Protein AF-A0A1Q7ISJ6-F1 (afdb_monomer_lite)

Secondary structure (DSSP, 8-state):
-HHHHHHHHHHHHHHHHHHTT--HHHHHHHHHHHHHHHTTS-GGGSSS-SSHHHHHHHHHHHHHHHHS---HHHHHHHHHHHHHHHHH-

pLDDT: mean 96.66, std 4.46, range [64.0, 98.81]

Structure (mmCIF, N/CA/C/O backbone):
data_AF-A0A1Q7ISJ6-F1
#
_entry.id   AF-A0A1Q7ISJ6-F1
#
loop_
_atom_site.group_PDB
_atom_site.id
_atom_site.type_symbol
_atom_site.label_atom_id
_atom_site.label_alt_id
_atom_site.label_comp_id
_atom_site.label_asym_id
_atom_site.label_entity_id
_atom_site.label_seq_id
_atom_site.pdbx_PDB_ins_code
_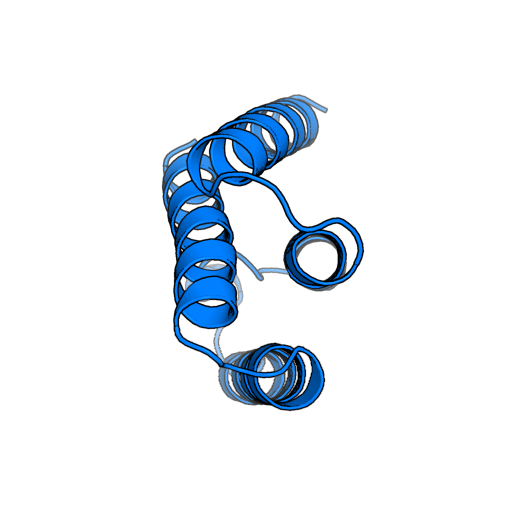atom_site.Cartn_x
_atom_site.Cartn_y
_atom_site.Cartn_z
_atom_site.occupancy
_atom_site.B_iso_or_equiv
_atom_site.auth_seq_id
_atom_site.auth_comp_id
_atom_site.auth_asym_id
_atom_site.auth_atom_id
_atom_site.pdbx_PDB_model_num
ATOM 1 N N . MET A 1 1 ? 10.360 7.869 -8.115 1.00 83.69 1 MET A N 1
ATOM 2 C CA . MET A 1 1 ? 9.629 8.964 -7.424 1.00 83.69 1 MET A CA 1
ATOM 3 C C . MET A 1 1 ? 8.118 8.846 -7.589 1.00 83.69 1 MET A C 1
ATOM 5 O O . MET A 1 1 ? 7.461 8.782 -6.564 1.00 83.69 1 MET A O 1
ATOM 9 N N . ALA A 1 2 ? 7.566 8.752 -8.809 1.00 93.62 2 ALA A N 1
ATOM 10 C CA . ALA A 1 2 ? 6.125 8.510 -9.011 1.00 93.62 2 ALA A CA 1
ATOM 11 C C . ALA A 1 2 ? 5.619 7.240 -8.291 1.00 93.62 2 ALA A C 1
ATOM 13 O O . ALA A 1 2 ? 4.679 7.329 -7.513 1.00 93.62 2 ALA A O 1
ATOM 14 N N . GLU A 1 3 ? 6.329 6.112 -8.425 1.00 94.44 3 GLU A N 1
ATOM 15 C CA . GLU A 1 3 ? 5.985 4.857 -7.729 1.00 94.44 3 GLU A CA 1
ATOM 16 C C . GLU A 1 3 ? 5.945 4.992 -6.197 1.00 94.44 3 GLU A C 1
ATOM 18 O O . GLU A 1 3 ? 5.125 4.346 -5.560 1.00 94.44 3 GLU A O 1
ATOM 23 N N . CYS A 1 4 ? 6.753 5.866 -5.580 1.00 97.62 4 CYS A N 1
ATOM 24 C CA . CYS A 1 4 ? 6.660 6.091 -4.132 1.00 97.62 4 CYS A CA 1
ATOM 25 C C . CYS A 1 4 ? 5.395 6.856 -3.735 1.00 97.62 4 CYS A C 1
ATOM 27 O O . CYS A 1 4 ? 4.829 6.583 -2.679 1.00 97.62 4 CYS A O 1
ATOM 29 N N . PHE A 1 5 ? 4.930 7.793 -4.568 1.00 98.00 5 PHE A N 1
ATOM 30 C CA . PHE A 1 5 ? 3.651 8.461 -4.334 1.00 98.00 5 PHE A CA 1
ATOM 31 C C . PHE A 1 5 ? 2.491 7.479 -4.492 1.00 98.00 5 PHE A C 1
ATOM 33 O O . PHE A 1 5 ? 1.661 7.381 -3.591 1.00 98.00 5 PHE A O 1
ATOM 40 N N . GLU A 1 6 ? 2.486 6.698 -5.569 1.00 98.12 6 GLU A N 1
ATOM 41 C CA . GLU A 1 6 ? 1.462 5.679 -5.819 1.00 98.12 6 GLU A CA 1
ATOM 42 C C . GLU A 1 6 ? 1.462 4.586 -4.739 1.00 98.12 6 GLU A C 1
ATOM 44 O O . GLU A 1 6 ? 0.407 4.205 -4.237 1.00 98.12 6 GLU A O 1
ATOM 49 N N . GLY A 1 7 ? 2.636 4.120 -4.309 1.00 98.19 7 GLY A N 1
ATOM 50 C CA . GLY A 1 7 ? 2.762 3.181 -3.195 1.00 98.19 7 GLY A CA 1
ATOM 51 C C . GLY A 1 7 ? 2.253 3.781 -1.879 1.00 98.19 7 GLY A C 1
ATOM 52 O O . GLY A 1 7 ? 1.548 3.114 -1.125 1.00 98.19 7 GLY A O 1
ATOM 53 N N . SER A 1 8 ? 2.511 5.071 -1.626 1.00 98.69 8 SER A N 1
ATOM 54 C CA . SER A 1 8 ? 1.963 5.759 -0.448 1.00 98.69 8 SER A CA 1
ATOM 55 C C . SER A 1 8 ? 0.435 5.871 -0.491 1.00 98.69 8 SER A C 1
ATOM 57 O O . SER A 1 8 ? -0.215 5.715 0.544 1.00 98.69 8 SER A O 1
ATOM 59 N N . ASP A 1 9 ? -0.145 6.074 -1.681 1.00 98.75 9 ASP A N 1
ATOM 60 C CA . ASP A 1 9 ? -1.596 6.063 -1.897 1.00 98.75 9 ASP A CA 1
ATOM 61 C C . ASP A 1 9 ? -2.175 4.674 -1.620 1.00 98.75 9 ASP A C 1
ATOM 63 O O . ASP A 1 9 ? -3.199 4.545 -0.948 1.00 98.75 9 ASP A O 1
ATOM 67 N N . PHE A 1 10 ? -1.502 3.625 -2.096 1.00 98.62 10 PHE A N 1
ATOM 68 C CA . PHE A 1 10 ? -1.889 2.242 -1.835 1.00 98.62 10 PHE A CA 1
ATOM 69 C C . PHE A 1 10 ? -1.912 1.930 -0.334 1.00 98.62 10 PHE A C 1
ATOM 71 O O . PHE A 1 10 ? -2.902 1.396 0.168 1.00 98.62 10 PHE A O 1
ATOM 78 N N . ILE A 1 11 ? -0.882 2.336 0.410 1.00 98.81 11 ILE A N 1
ATOM 79 C CA . ILE A 1 11 ? -0.822 2.153 1.867 1.00 98.81 11 ILE A CA 1
ATOM 80 C C . ILE A 1 11 ? -1.899 2.971 2.595 1.00 98.81 11 ILE A C 1
ATOM 82 O O . ILE A 1 11 ? -2.528 2.472 3.532 1.00 98.81 11 ILE A O 1
ATOM 86 N N . ALA A 1 12 ? -2.192 4.192 2.143 1.00 98.81 12 ALA A N 1
ATOM 87 C CA . ALA A 1 12 ? -3.319 4.966 2.665 1.00 98.81 12 ALA A CA 1
ATOM 88 C C . ALA A 1 12 ? -4.654 4.225 2.453 1.00 98.81 12 ALA A C 1
ATOM 90 O O . ALA A 1 12 ? -5.476 4.134 3.367 1.00 98.81 12 ALA A O 1
ATOM 91 N N . ASN A 1 13 ? -4.848 3.640 1.268 1.00 98.75 13 ASN A N 1
ATOM 92 C CA . ASN A 1 13 ? -6.038 2.861 0.926 1.00 98.75 13 ASN A CA 1
ATOM 93 C C . ASN A 1 13 ? -6.143 1.550 1.716 1.00 98.75 13 ASN A C 1
ATOM 95 O O . ASN A 1 13 ? -7.259 1.122 2.021 1.00 98.75 13 ASN A O 1
ATOM 99 N N . ALA A 1 14 ? -5.022 0.936 2.105 1.00 98.75 14 ALA A N 1
ATOM 100 C CA . ALA A 1 14 ? -5.025 -0.188 3.040 1.00 98.75 14 ALA A CA 1
ATOM 101 C C . ALA A 1 14 ? -5.635 0.226 4.391 1.00 98.75 14 ALA A C 1
ATOM 103 O O . ALA A 1 14 ? -6.498 -0.473 4.925 1.00 98.75 14 ALA A O 1
ATOM 104 N N . ALA A 1 15 ? -5.274 1.412 4.898 1.00 98.81 15 ALA A N 1
ATOM 105 C CA . ALA A 1 15 ? -5.839 1.958 6.133 1.00 98.81 15 ALA A CA 1
ATOM 106 C C . ALA A 1 15 ? -7.339 2.259 5.989 1.00 98.81 15 ALA A C 1
ATOM 108 O O . ALA A 1 15 ? -8.125 1.904 6.863 1.00 98.81 15 ALA A O 1
ATOM 109 N N . LEU A 1 16 ? -7.755 2.838 4.859 1.00 98.81 16 LEU A N 1
ATOM 110 C CA . LEU A 1 16 ? -9.176 3.075 4.576 1.00 98.81 16 LEU A CA 1
ATOM 111 C C . LEU A 1 16 ? -9.972 1.765 4.469 1.00 98.81 16 LEU A C 1
ATOM 113 O O . LEU A 1 16 ? -11.102 1.689 4.947 1.00 98.81 16 LEU A O 1
ATOM 117 N N . SER A 1 17 ? -9.385 0.721 3.882 1.00 98.69 17 SER A N 1
ATOM 118 C CA . SER A 1 17 ? -10.016 -0.600 3.760 1.00 98.69 17 SER A CA 1
ATOM 119 C C . SER A 1 17 ? -10.184 -1.270 5.124 1.00 98.69 17 SER A C 1
ATOM 121 O O . SER A 1 17 ? -11.251 -1.812 5.420 1.00 98.69 17 SER A O 1
ATOM 123 N N . ARG A 1 18 ? -9.158 -1.184 5.980 1.00 98.62 18 ARG A N 1
ATOM 124 C CA . ARG A 1 18 ? -9.220 -1.602 7.388 1.00 98.62 18 ARG A CA 1
ATOM 125 C C . ARG A 1 18 ? -10.351 -0.885 8.123 1.00 98.62 18 ARG A C 1
ATOM 127 O O . ARG A 1 18 ? -11.170 -1.539 8.763 1.00 98.62 18 ARG A O 1
ATOM 134 N N . ASP A 1 19 ? -10.425 0.440 8.005 1.00 98.62 19 ASP A N 1
ATOM 135 C CA . ASP A 1 19 ? -11.441 1.257 8.685 1.00 98.62 19 ASP A CA 1
ATOM 136 C C . ASP A 1 19 ? -12.863 0.967 8.164 1.00 98.62 19 ASP A C 1
ATOM 138 O O . ASP A 1 19 ? -13.839 1.097 8.903 1.00 98.62 19 ASP A O 1
ATOM 142 N N . ALA A 1 20 ? -12.981 0.497 6.918 1.00 98.44 20 ALA A N 1
ATOM 143 C CA . ALA A 1 20 ? -14.220 -0.010 6.328 1.00 98.44 20 ALA A CA 1
ATOM 144 C C . ALA A 1 20 ? -14.572 -1.458 6.744 1.00 98.44 20 ALA A C 1
ATOM 146 O O . ALA A 1 20 ? -15.592 -1.990 6.302 1.00 98.44 20 ALA A O 1
ATOM 147 N N . GLY A 1 21 ? -13.766 -2.097 7.598 1.00 98.38 21 GLY A N 1
ATOM 148 C CA . GLY A 1 21 ? -14.032 -3.420 8.168 1.00 98.38 21 GLY A CA 1
ATOM 149 C C . GLY A 1 21 ? -13.341 -4.591 7.467 1.00 98.38 21 GLY A C 1
ATOM 150 O O . GLY A 1 21 ? -13.647 -5.742 7.783 1.00 98.38 21 GLY A O 1
ATOM 151 N N . MET A 1 22 ? -12.417 -4.344 6.533 1.00 98.50 22 MET A N 1
ATOM 152 C CA . MET A 1 22 ? -11.600 -5.413 5.953 1.00 98.50 22 MET A CA 1
ATOM 153 C C . MET A 1 22 ? -10.627 -5.968 7.003 1.00 98.50 22 MET A C 1
ATOM 155 O O . MET A 1 22 ? -9.967 -5.207 7.711 1.00 98.50 22 MET A O 1
ATOM 159 N N . SER A 1 23 ? -10.521 -7.295 7.111 1.00 98.50 23 SER A N 1
ATOM 160 C CA . SER A 1 23 ? -9.547 -7.923 8.008 1.00 98.50 23 SER A CA 1
ATOM 161 C C . SER A 1 23 ? -8.137 -7.883 7.416 1.00 98.50 23 SER A C 1
ATOM 163 O O . SER A 1 23 ? -7.961 -7.879 6.197 1.00 98.50 23 SER A O 1
ATOM 165 N N . SER A 1 24 ? -7.131 -7.920 8.296 1.00 98.25 24 SER A N 1
ATOM 166 C CA . SER A 1 24 ? -5.724 -8.037 7.890 1.00 98.25 24 SER A CA 1
ATOM 167 C C . SER A 1 24 ? -5.497 -9.272 7.017 1.00 98.25 24 SER A C 1
ATOM 169 O O . SER A 1 24 ? -4.945 -9.161 5.932 1.00 98.25 24 SER A O 1
ATOM 171 N N . GLU A 1 25 ? -6.013 -10.434 7.431 1.00 98.56 25 GLU A N 1
ATOM 172 C CA . GLU A 1 25 ? -5.895 -11.687 6.673 1.00 98.56 25 GLU A CA 1
ATOM 173 C C . GLU A 1 25 ? -6.464 -11.566 5.252 1.00 98.56 25 GLU A C 1
ATOM 175 O O . GLU A 1 25 ? -5.825 -12.000 4.299 1.00 98.56 25 GLU A O 1
ATOM 180 N N . ALA A 1 26 ? -7.626 -10.923 5.091 1.00 98.62 26 ALA A N 1
ATOM 181 C CA . ALA A 1 26 ? -8.243 -10.752 3.780 1.00 98.62 26 ALA A CA 1
ATOM 182 C C . ALA A 1 26 ? -7.452 -9.789 2.881 1.00 98.62 26 ALA A C 1
ATOM 184 O O . ALA A 1 26 ? -7.268 -10.076 1.698 1.00 98.62 26 ALA A O 1
ATOM 185 N N . PHE A 1 27 ? -6.987 -8.658 3.423 1.00 98.62 27 PHE A N 1
ATOM 186 C CA . PHE A 1 27 ? -6.215 -7.680 2.652 1.00 98.62 27 PHE A CA 1
ATOM 187 C C . PHE A 1 27 ? -4.841 -8.238 2.265 1.00 98.62 27 PHE A C 1
ATOM 189 O O . PHE A 1 27 ? -4.467 -8.215 1.094 1.00 98.62 27 PHE A O 1
ATOM 196 N N . ILE A 1 28 ? -4.105 -8.772 3.244 1.00 98.56 28 ILE A N 1
ATOM 197 C CA . ILE A 1 28 ? -2.755 -9.306 3.051 1.00 98.56 28 ILE A CA 1
ATOM 198 C C . ILE A 1 28 ? -2.782 -10.545 2.155 1.00 98.56 28 ILE A C 1
ATOM 200 O O . ILE A 1 28 ? -1.980 -10.624 1.231 1.00 98.56 28 ILE A O 1
ATOM 204 N N . GLY A 1 29 ? -3.739 -11.459 2.346 1.00 98.50 29 GLY A N 1
ATOM 205 C CA . GLY A 1 29 ? -3.876 -12.635 1.485 1.00 98.50 29 GLY A CA 1
ATOM 206 C C . GLY A 1 29 ? -4.132 -12.263 0.022 1.00 98.50 29 GLY A C 1
ATOM 207 O O . GLY A 1 29 ? -3.474 -12.792 -0.869 1.00 98.50 29 GLY A O 1
ATOM 208 N N . ARG A 1 30 ? -5.017 -11.287 -0.238 1.00 98.25 30 ARG A N 1
ATOM 209 C CA . ARG A 1 30 ? -5.243 -10.768 -1.599 1.00 98.25 30 ARG A CA 1
ATOM 210 C C . ARG A 1 30 ? -3.969 -10.175 -2.201 1.00 98.25 30 ARG A C 1
ATOM 212 O O . ARG A 1 30 ? -3.667 -10.422 -3.361 1.00 98.25 30 ARG A O 1
ATOM 219 N N . MET A 1 31 ? -3.235 -9.393 -1.421 1.00 97.81 31 MET A N 1
ATOM 220 C CA . MET A 1 31 ? -2.002 -8.756 -1.873 1.00 97.81 31 MET A CA 1
ATOM 221 C C . MET A 1 31 ? -0.916 -9.783 -2.235 1.00 97.81 31 MET A C 1
ATOM 223 O O . MET A 1 31 ? -0.264 -9.648 -3.267 1.00 97.81 31 MET A O 1
ATOM 227 N N . GLU A 1 32 ? -0.758 -10.838 -1.432 1.00 98.06 32 GLU A N 1
ATOM 228 C CA . GLU A 1 32 ? 0.163 -11.947 -1.716 1.00 98.06 32 GLU A CA 1
ATOM 229 C C . GLU A 1 32 ? -0.262 -12.735 -2.975 1.00 98.06 32 GLU A C 1
ATOM 231 O O . GLU A 1 32 ? 0.583 -13.087 -3.802 1.00 98.06 32 GLU A O 1
ATOM 236 N N . GLU A 1 33 ? -1.567 -12.959 -3.180 1.00 98.12 33 GLU A N 1
ATOM 237 C CA . GLU A 1 33 ? -2.103 -13.541 -4.423 1.00 98.12 33 GLU A CA 1
ATOM 238 C C . GLU A 1 33 ? -1.788 -12.673 -5.652 1.00 98.12 33 GLU A C 1
ATOM 240 O O . GLU A 1 33 ? -1.390 -13.199 -6.697 1.00 98.12 33 GLU A O 1
ATOM 245 N N . ASP A 1 34 ? -1.930 -11.351 -5.530 1.00 96.69 34 ASP A N 1
ATOM 246 C CA . ASP A 1 34 ? -1.650 -10.409 -6.613 1.00 96.69 34 ASP A CA 1
ATOM 247 C C . ASP A 1 34 ? -0.157 -10.418 -6.985 1.00 96.69 34 ASP A C 1
ATOM 249 O O . ASP A 1 34 ? 0.169 -10.443 -8.174 1.00 96.69 34 ASP A O 1
ATOM 253 N N . PHE A 1 35 ? 0.756 -10.499 -6.007 1.00 96.38 35 PHE A N 1
ATOM 254 C CA . PHE A 1 35 ? 2.200 -10.647 -6.258 1.00 96.38 35 PHE A CA 1
ATOM 255 C C . PHE A 1 35 ? 2.514 -11.916 -7.058 1.00 96.38 35 PHE A C 1
ATOM 257 O O . PHE A 1 35 ? 3.188 -11.862 -8.092 1.00 96.38 35 PHE A O 1
ATOM 264 N N . ILE A 1 36 ? 1.946 -13.053 -6.644 1.00 96.38 36 ILE A N 1
ATOM 265 C CA . ILE A 1 36 ? 2.088 -14.336 -7.348 1.00 96.38 36 ILE A CA 1
ATOM 266 C C . ILE A 1 36 ? 1.551 -14.239 -8.779 1.00 96.38 36 ILE A C 1
ATOM 268 O O . ILE A 1 36 ? 2.146 -14.814 -9.695 1.00 96.38 36 ILE A O 1
ATOM 272 N N . ALA A 1 37 ? 0.440 -13.531 -8.988 1.00 96.00 37 ALA A N 1
ATOM 273 C CA . ALA A 1 37 ? -0.164 -13.372 -10.305 1.00 96.00 37 ALA A CA 1
ATOM 274 C C . ALA A 1 37 ? 0.723 -12.551 -11.253 1.00 96.00 37 ALA A C 1
ATOM 276 O O . ALA A 1 37 ? 0.815 -12.875 -12.441 1.00 96.00 37 ALA A O 1
ATOM 277 N N . ILE A 1 38 ? 1.399 -11.515 -10.745 1.00 94.75 38 ILE A N 1
ATOM 278 C CA . ILE A 1 38 ? 2.202 -10.617 -11.584 1.00 94.75 38 ILE A CA 1
ATOM 279 C C . ILE A 1 38 ? 3.669 -11.030 -11.737 1.00 94.75 38 ILE A C 1
ATOM 281 O O . ILE A 1 38 ? 4.340 -10.534 -12.646 1.00 94.75 38 ILE A O 1
ATOM 285 N N . GLN A 1 39 ? 4.163 -11.991 -10.947 1.00 93.06 39 GLN A N 1
ATOM 286 C CA . GLN A 1 39 ? 5.545 -12.487 -11.043 1.00 93.06 39 GLN A CA 1
ATOM 287 C C . GLN A 1 39 ? 5.902 -13.079 -12.425 1.00 93.06 39 GLN A C 1
ATOM 289 O O . GLN A 1 39 ? 7.075 -13.264 -12.743 1.00 93.06 39 GLN A O 1
ATOM 294 N N . GLY A 1 40 ? 4.901 -13.417 -13.247 1.00 92.94 40 GLY A N 1
ATOM 295 C CA . GLY A 1 40 ? 5.099 -13.915 -14.611 1.00 92.94 40 GLY A CA 1
ATOM 296 C C . GLY A 1 40 ? 5.419 -12.824 -15.639 1.00 92.94 40 GLY A C 1
ATOM 297 O O . GLY A 1 40 ? 5.903 -13.142 -16.725 1.00 92.94 40 GLY A O 1
ATOM 298 N N . PHE A 1 41 ? 5.166 -11.549 -15.326 1.00 96.19 41 PHE A N 1
ATOM 299 C CA . PHE A 1 41 ? 5.471 -10.430 -16.220 1.00 96.19 41 PHE A CA 1
ATOM 300 C C . PHE A 1 41 ? 6.934 -9.980 -16.080 1.00 96.19 41 PHE A C 1
ATOM 302 O O . PHE A 1 41 ? 7.511 -10.141 -15.003 1.00 96.19 41 PHE A O 1
ATOM 309 N N . PRO A 1 42 ? 7.546 -9.389 -17.123 1.00 96.88 42 PRO A N 1
ATOM 310 C CA . PRO A 1 42 ? 8.829 -8.690 -17.004 1.00 96.88 42 PRO A CA 1
ATOM 311 C C . PRO A 1 42 ? 8.819 -7.663 -15.862 1.00 96.88 42 PRO A C 1
ATOM 313 O O . PRO A 1 42 ? 7.801 -7.000 -15.649 1.00 96.88 42 PRO A O 1
ATOM 316 N N . SER A 1 43 ? 9.918 -7.538 -15.112 1.00 94.75 43 SER A N 1
ATOM 317 C CA . SER A 1 43 ? 9.965 -6.711 -13.895 1.00 94.75 43 SER A CA 1
ATOM 318 C C . SER A 1 43 ? 9.735 -5.227 -14.179 1.00 94.75 43 SER A C 1
ATOM 320 O O . SER A 1 43 ? 9.112 -4.540 -13.380 1.00 94.75 43 SER A O 1
ATOM 322 N N . GLU A 1 44 ? 10.138 -4.739 -15.350 1.00 93.75 44 GLU A N 1
ATOM 323 C CA . GLU A 1 44 ? 9.902 -3.369 -15.806 1.00 93.75 44 GLU A CA 1
ATOM 324 C C . GLU A 1 44 ? 8.424 -3.042 -16.078 1.00 93.75 44 GLU A C 1
ATOM 326 O O . GLU A 1 44 ? 8.076 -1.868 -16.198 1.00 93.75 44 GLU A O 1
ATOM 331 N N . LEU A 1 45 ? 7.567 -4.064 -16.182 1.00 94.81 45 LEU A N 1
ATOM 332 C CA . LEU A 1 45 ? 6.119 -3.921 -16.356 1.00 94.81 45 LEU A CA 1
ATOM 333 C C . LEU A 1 45 ? 5.339 -4.108 -15.050 1.00 94.81 45 LEU A C 1
ATOM 335 O O . LEU A 1 45 ? 4.134 -3.855 -15.025 1.00 94.81 45 LEU A O 1
ATOM 339 N N . ARG A 1 46 ? 5.992 -4.564 -13.976 1.00 95.62 46 ARG A N 1
ATOM 340 C CA . ARG A 1 46 ? 5.352 -4.724 -12.669 1.00 95.62 46 ARG A CA 1
ATOM 341 C C . ARG A 1 46 ? 5.320 -3.376 -11.972 1.00 95.62 46 ARG A C 1
ATOM 343 O O . ARG A 1 46 ? 6.341 -2.707 -11.845 1.00 95.62 46 ARG A O 1
ATOM 350 N N . TRP A 1 47 ? 4.138 -2.989 -11.512 1.00 95.19 47 TRP A N 1
ATOM 351 C CA . TRP A 1 47 ? 4.005 -1.815 -10.667 1.00 95.19 47 TRP A CA 1
ATOM 352 C C . TRP A 1 47 ? 4.586 -2.117 -9.290 1.00 95.19 47 TRP A C 1
ATOM 354 O O . TRP A 1 47 ? 4.141 -3.061 -8.637 1.00 95.19 47 TRP A O 1
ATOM 364 N N . PHE A 1 48 ? 5.542 -1.292 -8.864 1.00 94.62 48 PHE A N 1
ATOM 365 C CA . PHE A 1 48 ? 6.167 -1.298 -7.543 1.00 94.62 48 PHE A CA 1
ATOM 366 C C . PHE A 1 48 ? 7.005 -2.543 -7.203 1.00 94.62 48 PHE A C 1
ATOM 368 O O . PHE A 1 48 ? 8.149 -2.389 -6.808 1.00 94.62 48 PHE A O 1
ATOM 375 N N . VAL A 1 49 ? 6.485 -3.759 -7.370 1.00 95.56 49 VAL A N 1
ATOM 376 C CA . VAL A 1 49 ? 7.133 -5.022 -6.979 1.00 95.56 49 VAL A CA 1
ATOM 377 C C . VAL A 1 49 ? 8.001 -5.615 -8.090 1.00 95.56 49 VAL A C 1
ATOM 379 O O . VAL A 1 49 ? 7.625 -6.561 -8.790 1.00 95.56 49 VAL A O 1
ATOM 382 N N . ARG A 1 50 ? 9.174 -5.015 -8.306 1.00 94.44 50 ARG A N 1
ATOM 383 C CA . ARG A 1 50 ? 10.092 -5.422 -9.385 1.00 94.44 50 ARG A CA 1
ATOM 384 C C . ARG A 1 50 ? 10.985 -6.584 -8.971 1.00 94.44 50 ARG A C 1
ATOM 386 O O . ARG A 1 50 ? 11.386 -7.377 -9.828 1.00 94.44 50 ARG A O 1
ATOM 393 N N . ASP A 1 51 ? 11.269 -6.678 -7.680 1.00 94.19 51 ASP A N 1
ATOM 394 C CA . ASP A 1 51 ? 12.102 -7.698 -7.062 1.00 94.19 51 ASP A CA 1
ATOM 395 C C . ASP A 1 51 ? 11.569 -8.107 -5.666 1.00 94.19 51 ASP A C 1
ATOM 397 O O . ASP A 1 51 ? 10.619 -7.502 -5.159 1.00 94.19 51 ASP A O 1
ATOM 401 N N . PRO A 1 52 ? 12.147 -9.151 -5.037 1.00 95.19 52 PRO A N 1
ATOM 402 C CA . PRO A 1 52 ? 11.703 -9.612 -3.721 1.00 95.19 52 PRO A CA 1
ATOM 403 C C . PRO A 1 52 ? 11.852 -8.587 -2.586 1.00 95.19 52 PRO A C 1
ATOM 405 O O . PRO A 1 52 ? 11.137 -8.686 -1.584 1.00 95.19 52 PRO A O 1
ATOM 408 N N . ASP A 1 53 ? 12.761 -7.615 -2.712 1.00 96.44 53 ASP A N 1
ATOM 409 C CA . ASP A 1 53 ? 12.939 -6.577 -1.695 1.00 96.44 53 ASP A CA 1
ATOM 410 C C . ASP A 1 53 ? 11.785 -5.565 -1.774 1.00 96.44 53 ASP A C 1
ATOM 412 O O . ASP A 1 53 ? 11.283 -5.117 -0.740 1.00 96.44 53 ASP A O 1
ATOM 416 N N . ASP A 1 54 ? 11.306 -5.251 -2.982 1.00 96.56 54 ASP A N 1
ATOM 417 C CA . ASP A 1 54 ? 10.099 -4.442 -3.185 1.00 96.56 54 ASP A CA 1
ATOM 418 C C . ASP A 1 54 ? 8.837 -5.120 -2.651 1.00 96.56 54 ASP A C 1
ATOM 420 O O . ASP A 1 54 ? 8.027 -4.472 -1.980 1.00 96.56 54 ASP A O 1
ATOM 424 N N . GLU A 1 55 ? 8.679 -6.420 -2.924 1.00 97.06 55 GLU A N 1
ATOM 425 C CA . GLU A 1 55 ? 7.570 -7.222 -2.394 1.00 97.06 55 GLU A CA 1
ATOM 426 C C . GLU A 1 55 ? 7.559 -7.184 -0.866 1.00 97.06 55 GLU A C 1
ATOM 428 O O . GLU A 1 55 ? 6.536 -6.859 -0.259 1.00 97.06 55 GLU A O 1
ATOM 433 N N . SER A 1 56 ? 8.714 -7.447 -0.249 1.00 97.94 56 SER A N 1
ATOM 434 C CA . SER A 1 56 ? 8.865 -7.439 1.208 1.00 97.94 56 SER A CA 1
ATOM 435 C C . SER A 1 56 ? 8.555 -6.061 1.789 1.00 97.94 56 SER A C 1
ATOM 437 O O . SER A 1 56 ? 7.761 -5.951 2.723 1.00 97.94 56 SER A O 1
ATOM 439 N N . PHE A 1 57 ? 9.095 -4.997 1.190 1.00 98.44 57 PHE A N 1
ATOM 440 C CA . PHE A 1 57 ? 8.884 -3.625 1.649 1.00 98.44 57 PHE A CA 1
ATOM 441 C C . PHE A 1 57 ? 7.408 -3.203 1.613 1.00 98.44 57 PHE A C 1
ATOM 443 O O . PHE A 1 57 ? 6.889 -2.647 2.590 1.00 98.44 57 PHE A O 1
ATOM 450 N N . LEU A 1 58 ? 6.707 -3.471 0.505 1.00 98.44 58 LEU A N 1
ATOM 451 C CA . LEU A 1 58 ? 5.293 -3.114 0.376 1.00 98.44 58 LEU A CA 1
ATOM 452 C C . LEU A 1 58 ? 4.425 -3.963 1.317 1.00 98.44 58 LEU A C 1
ATOM 454 O O . LEU A 1 58 ? 3.527 -3.430 1.973 1.00 98.44 58 LEU A O 1
ATOM 458 N N . LEU A 1 59 ? 4.711 -5.265 1.419 1.00 98.56 59 LEU A N 1
ATOM 459 C CA . LEU A 1 59 ? 3.976 -6.207 2.265 1.00 98.56 59 LEU A CA 1
ATOM 460 C C . LEU A 1 59 ? 4.109 -5.882 3.752 1.00 98.56 59 LEU A C 1
ATOM 462 O O . LEU A 1 59 ? 3.108 -5.859 4.469 1.00 98.56 59 LEU A O 1
ATOM 466 N N . GLU A 1 60 ? 5.321 -5.604 4.227 1.00 98.62 60 GLU A N 1
ATOM 467 C CA . GLU A 1 60 ? 5.565 -5.205 5.615 1.00 98.62 60 GLU A CA 1
ATOM 468 C C . GLU A 1 60 ? 4.861 -3.889 5.946 1.00 98.62 60 GLU A C 1
ATOM 470 O O . GLU A 1 60 ? 4.215 -3.777 6.988 1.00 98.62 60 GLU A O 1
ATOM 475 N N . SER A 1 61 ? 4.889 -2.931 5.018 1.00 98.69 61 SER A N 1
ATOM 476 C CA . SER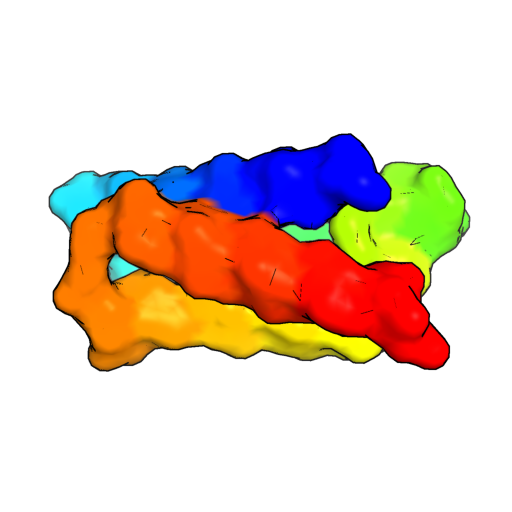 A 1 61 ? 4.181 -1.660 5.172 1.00 98.69 61 SER A CA 1
ATOM 477 C C . SER A 1 61 ? 2.665 -1.846 5.260 1.00 98.69 61 SER A C 1
ATOM 479 O O . SER A 1 61 ? 2.009 -1.210 6.085 1.00 98.69 61 SER A O 1
ATOM 481 N N . ALA A 1 62 ? 2.094 -2.747 4.457 1.00 98.69 62 ALA A N 1
ATOM 482 C CA . ALA A 1 62 ? 0.680 -3.094 4.550 1.00 98.69 62 ALA A CA 1
ATOM 483 C C . ALA A 1 62 ? 0.359 -3.811 5.871 1.00 98.69 62 ALA A C 1
ATOM 485 O O . ALA A 1 62 ? -0.640 -3.491 6.510 1.00 98.69 62 ALA A O 1
ATOM 486 N N . ARG A 1 63 ? 1.210 -4.736 6.336 1.00 98.75 63 ARG A N 1
ATOM 487 C CA . ARG A 1 63 ? 1.034 -5.411 7.638 1.00 98.75 63 ARG A CA 1
ATOM 488 C C . ARG A 1 63 ? 1.044 -4.413 8.797 1.00 98.75 63 ARG A C 1
ATOM 490 O O . ARG A 1 63 ? 0.209 -4.523 9.696 1.00 98.75 63 ARG A O 1
ATOM 497 N N . GLU A 1 64 ? 1.920 -3.415 8.741 1.00 98.69 64 GLU A N 1
ATOM 498 C CA . GLU A 1 64 ? 2.037 -2.361 9.752 1.00 98.69 64 GLU A CA 1
ATOM 499 C C . GLU A 1 64 ? 0.751 -1.533 9.891 1.00 98.69 64 GLU A C 1
ATOM 501 O O . GLU A 1 64 ? 0.330 -1.219 11.005 1.00 98.69 64 GLU A O 1
ATOM 506 N N . VAL A 1 65 ? 0.058 -1.261 8.779 1.00 98.69 65 VAL A N 1
ATOM 507 C CA . VAL A 1 65 ? -1.255 -0.591 8.789 1.00 98.69 65 VAL A CA 1
ATOM 508 C C . VAL A 1 65 ? -2.265 -1.331 9.669 1.00 98.69 65 VAL A C 1
ATOM 510 O O . VAL A 1 65 ? -3.047 -0.702 10.384 1.00 98.69 65 VAL A O 1
ATOM 513 N N . PHE A 1 66 ? -2.279 -2.661 9.635 1.00 98.56 66 PHE A N 1
ATOM 514 C CA . PHE A 1 66 ? -3.211 -3.449 10.443 1.00 98.56 66 PHE A CA 1
ATOM 515 C C . PHE A 1 66 ? -2.704 -3.692 11.868 1.00 98.56 66 PHE A C 1
ATOM 517 O O . PHE A 1 66 ? -3.521 -3.767 12.786 1.00 98.56 66 PHE A O 1
ATOM 524 N N . ALA A 1 67 ? -1.388 -3.809 12.061 1.00 98.44 67 ALA A N 1
ATOM 525 C CA . ALA A 1 67 ? -0.780 -4.035 13.371 1.00 98.44 67 ALA A CA 1
ATOM 526 C C . ALA A 1 67 ? -0.869 -2.799 14.282 1.00 98.44 67 ALA A C 1
ATOM 528 O O . ALA A 1 67 ? -1.137 -2.933 15.477 1.00 98.44 67 ALA A O 1
ATOM 529 N N . HIS A 1 68 ? -0.711 -1.603 13.711 1.00 98.38 68 HIS A N 1
ATOM 530 C CA . HIS A 1 68 ? -0.744 -0.333 14.430 1.00 98.38 68 HIS A CA 1
ATOM 531 C C . HIS A 1 68 ? -1.776 0.612 13.797 1.00 98.38 68 HIS A C 1
ATOM 533 O O . HIS A 1 68 ? -1.415 1.490 13.011 1.00 98.38 68 HIS A O 1
ATOM 539 N N . PRO A 1 69 ? -3.078 0.458 14.122 1.00 96.94 69 PRO A N 1
ATOM 540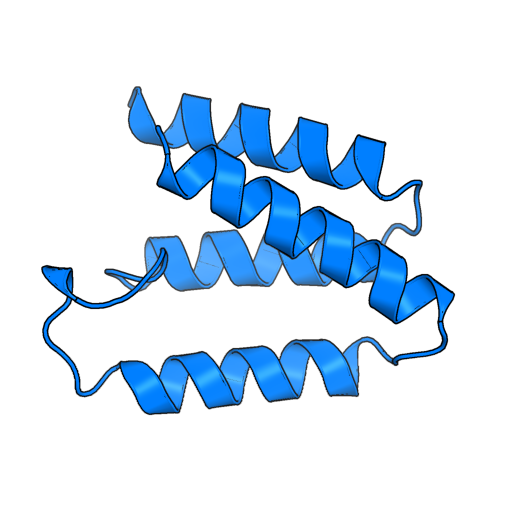 C CA . PRO A 1 69 ? -4.125 1.260 13.507 1.00 96.94 69 PRO A CA 1
ATOM 541 C C . PRO A 1 69 ? -3.939 2.759 13.766 1.00 96.94 69 PRO A C 1
ATOM 543 O O . PRO A 1 69 ? -4.018 3.228 14.902 1.00 96.94 69 PRO A O 1
ATOM 546 N N . GLY A 1 70 ? -3.729 3.516 12.694 1.00 97.62 70 GLY A N 1
ATOM 547 C CA . GLY A 1 70 ? -3.642 4.972 12.701 1.00 97.62 70 GLY A CA 1
ATOM 548 C C . GLY A 1 70 ? -4.343 5.593 11.494 1.00 97.62 70 GLY A C 1
ATOM 549 O O . GLY A 1 70 ? -4.905 4.901 10.644 1.00 97.62 70 GLY A O 1
ATOM 550 N N . ALA A 1 71 ? -4.319 6.923 11.408 1.00 98.50 71 ALA A N 1
ATOM 551 C CA . ALA A 1 71 ? -4.914 7.643 10.284 1.00 98.50 71 ALA A CA 1
ATOM 552 C C . ALA A 1 71 ? -4.237 7.266 8.952 1.00 98.50 71 ALA A C 1
ATOM 554 O O . ALA A 1 71 ? -3.011 7.161 8.890 1.00 98.50 71 ALA A O 1
ATOM 555 N N . ALA A 1 72 ? -5.022 7.144 7.876 1.00 98.62 72 ALA A N 1
ATOM 556 C CA . ALA A 1 72 ? -4.520 6.817 6.537 1.00 98.62 72 ALA A CA 1
ATOM 557 C C . ALA A 1 72 ? -3.388 7.752 6.078 1.00 98.62 72 ALA A C 1
ATOM 559 O O . ALA A 1 72 ? -2.370 7.290 5.572 1.00 98.62 72 ALA A O 1
ATOM 560 N N . GLU A 1 73 ? -3.524 9.056 6.336 1.00 98.69 73 GLU A N 1
ATOM 561 C CA . GLU A 1 73 ? -2.503 10.052 5.992 1.00 98.69 73 GLU A CA 1
ATOM 562 C C . GLU A 1 73 ? -1.189 9.850 6.765 1.00 98.69 73 GLU A C 1
ATOM 564 O O . GLU A 1 73 ? -0.113 10.083 6.223 1.00 98.69 73 GLU A O 1
ATOM 569 N N . SER A 1 74 ? -1.247 9.353 8.005 1.00 98.62 74 SER A N 1
ATOM 570 C CA . SER A 1 74 ? -0.034 9.038 8.766 1.00 98.62 74 SER A CA 1
ATOM 571 C C . SER A 1 74 ? 0.728 7.885 8.112 1.00 98.62 74 SER A C 1
ATOM 573 O O . SER A 1 74 ? 1.930 7.996 7.895 1.00 98.62 74 SER A O 1
ATOM 575 N N . HIS A 1 75 ? 0.032 6.802 7.748 1.00 98.69 75 HIS A N 1
ATOM 576 C CA . HIS A 1 75 ? 0.658 5.667 7.065 1.00 98.69 75 HIS A CA 1
ATOM 577 C C . HIS A 1 75 ? 1.190 6.058 5.679 1.00 98.69 75 HIS A C 1
ATOM 579 O O . HIS A 1 75 ? 2.297 5.660 5.315 1.00 98.69 75 HIS A O 1
ATOM 585 N N . ARG A 1 76 ? 0.449 6.900 4.943 1.00 98.75 76 ARG A N 1
ATOM 586 C CA . ARG A 1 76 ? 0.884 7.486 3.668 1.00 98.75 76 ARG A CA 1
ATOM 587 C C . ARG A 1 76 ? 2.232 8.194 3.813 1.00 98.75 76 ARG A C 1
ATOM 589 O O . ARG A 1 76 ? 3.163 7.900 3.068 1.00 98.75 76 ARG A O 1
ATOM 596 N N . GLN A 1 77 ? 2.337 9.128 4.758 1.00 98.69 77 GLN A N 1
ATOM 597 C CA . GLN A 1 77 ? 3.542 9.938 4.955 1.00 98.69 77 GLN A CA 1
ATOM 598 C C . GLN A 1 77 ? 4.737 9.087 5.384 1.00 98.69 77 GLN A C 1
ATOM 600 O O . GLN A 1 77 ? 5.822 9.243 4.823 1.00 98.69 77 GLN A O 1
ATOM 605 N N . THR A 1 78 ? 4.533 8.158 6.323 1.00 98.62 78 THR A N 1
ATOM 606 C CA . THR A 1 78 ? 5.580 7.229 6.769 1.00 98.62 78 THR A CA 1
ATOM 607 C C . THR A 1 78 ? 6.111 6.389 5.609 1.00 98.62 78 THR A C 1
ATOM 609 O O . THR A 1 78 ? 7.325 6.315 5.418 1.00 98.62 78 THR A O 1
ATOM 612 N N . PHE A 1 79 ? 5.224 5.810 4.794 1.00 98.69 79 PHE A N 1
ATOM 613 C CA . PHE A 1 79 ? 5.634 5.022 3.635 1.00 98.69 79 PHE A CA 1
ATOM 614 C C . PHE A 1 79 ? 6.362 5.864 2.587 1.00 98.69 79 PHE A C 1
ATOM 616 O O . PHE A 1 79 ? 7.408 5.458 2.085 1.00 98.69 79 PHE A O 1
ATOM 623 N N . LEU A 1 80 ? 5.824 7.043 2.259 1.00 98.50 80 LEU A N 1
ATOM 624 C CA . LEU A 1 80 ? 6.417 7.932 1.264 1.00 98.50 80 LEU A CA 1
ATOM 625 C C . LEU A 1 80 ? 7.850 8.309 1.650 1.00 98.50 80 LEU A C 1
ATOM 627 O O . LEU A 1 80 ? 8.742 8.234 0.805 1.00 98.50 80 LEU A O 1
ATOM 631 N N . GLN A 1 81 ? 8.070 8.670 2.917 1.00 98.25 81 GLN A N 1
ATOM 632 C CA . GLN A 1 81 ? 9.395 9.003 3.430 1.00 98.25 81 GLN A CA 1
ATOM 633 C C . GLN A 1 81 ? 10.355 7.813 3.291 1.00 98.25 81 GLN A C 1
ATOM 635 O O . GLN A 1 81 ? 11.408 7.955 2.672 1.00 98.25 81 GLN A O 1
ATOM 640 N N . ALA A 1 82 ? 9.961 6.632 3.778 1.00 98.12 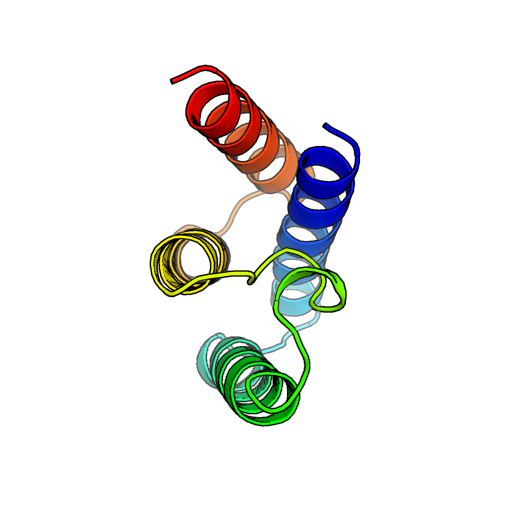82 ALA A N 1
ATOM 641 C CA . ALA A 1 82 ? 10.790 5.428 3.714 1.00 98.12 82 ALA A CA 1
ATOM 642 C C . ALA A 1 82 ? 11.105 5.001 2.266 1.00 98.12 82 ALA A C 1
ATOM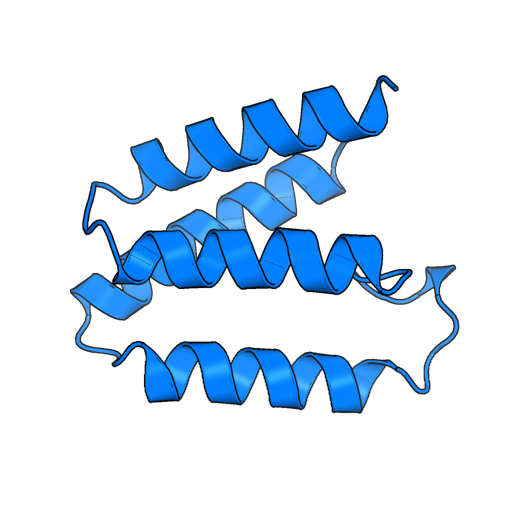 644 O O . ALA A 1 82 ? 12.235 4.634 1.950 1.00 98.12 82 ALA A O 1
ATOM 645 N N . CYS A 1 83 ? 10.132 5.097 1.358 1.00 98.12 83 CYS A N 1
ATOM 646 C CA . CYS A 1 83 ? 10.318 4.766 -0.055 1.00 98.12 83 CYS A CA 1
ATOM 647 C C . CYS A 1 83 ? 11.290 5.735 -0.746 1.00 98.12 83 CYS A C 1
ATOM 649 O O . CYS A 1 83 ? 12.158 5.316 -1.513 1.00 98.12 83 CYS A O 1
ATOM 651 N N . VAL A 1 84 ? 11.179 7.038 -0.459 1.00 96.94 84 VAL A N 1
ATOM 652 C CA . VAL A 1 84 ? 12.105 8.050 -0.990 1.00 96.94 84 VAL A CA 1
ATOM 653 C C . VAL A 1 84 ? 13.524 7.836 -0.474 1.00 96.94 84 VAL A C 1
ATOM 655 O O . VAL A 1 84 ? 14.462 7.928 -1.263 1.00 96.94 84 VAL A O 1
ATOM 658 N N . GLU A 1 85 ? 13.684 7.504 0.806 1.00 96.19 85 GLU A N 1
ATOM 659 C CA . GLU A 1 85 ? 14.984 7.160 1.391 1.00 96.19 85 GLU A CA 1
ATOM 660 C C . GLU A 1 85 ? 15.590 5.911 0.739 1.00 96.19 85 GLU A C 1
ATOM 662 O O . GLU A 1 85 ? 16.762 5.932 0.367 1.00 96.19 85 GLU A O 1
ATOM 667 N N . ARG A 1 86 ? 14.786 4.863 0.511 1.00 94.06 86 ARG A N 1
ATOM 668 C CA . ARG A 1 86 ? 15.227 3.624 -0.150 1.00 94.06 86 ARG A CA 1
ATOM 669 C C . ARG A 1 86 ? 15.692 3.844 -1.592 1.00 94.06 86 ARG A C 1
ATOM 671 O O . ARG A 1 86 ? 16.632 3.189 -2.012 1.00 94.06 86 ARG A O 1
ATOM 678 N N . MET A 1 87 ? 15.083 4.769 -2.341 1.00 89.19 87 MET A N 1
ATOM 679 C CA . MET A 1 87 ? 15.532 5.114 -3.703 1.00 89.19 87 MET A CA 1
ATOM 680 C C . MET A 1 87 ? 16.831 5.937 -3.742 1.00 89.19 87 MET A C 1
ATOM 682 O O . MET A 1 87 ? 17.428 6.073 -4.811 1.00 89.19 87 MET A O 1
ATOM 686 N N . ALA A 1 88 ? 17.202 6.589 -2.637 1.00 82.69 88 ALA A N 1
ATOM 687 C CA . ALA A 1 88 ? 18.364 7.475 -2.572 1.00 82.69 88 ALA A CA 1
ATOM 688 C C . ALA A 1 88 ? 19.659 6.755 -2.152 1.00 82.69 88 ALA A C 1
ATOM 690 O O . ALA A 1 88 ? 20.733 7.355 -2.258 1.00 82.69 88 ALA A O 1
ATOM 691 N N . GLY A 1 89 ? 19.548 5.519 -1.657 1.00 64.00 89 GLY A N 1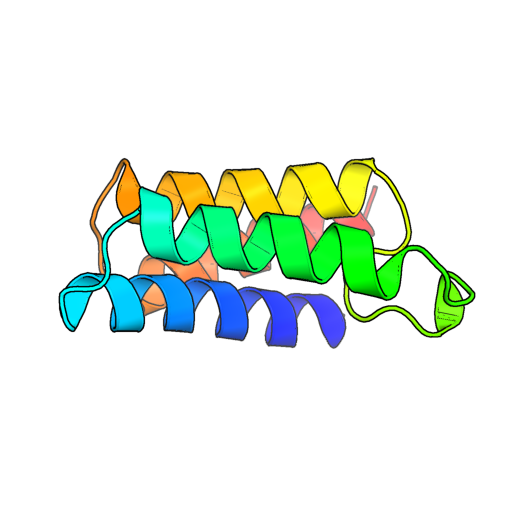
ATOM 692 C CA . GLY A 1 89 ? 20.663 4.617 -1.345 1.00 64.00 89 GLY A CA 1
ATOM 693 C C . GLY A 1 89 ? 20.960 3.659 -2.488 1.00 64.00 89 GLY A C 1
ATOM 694 O O . GLY A 1 89 ? 22.146 3.278 -2.603 1.00 64.00 89 GLY A O 1
#

Sequence (89 aa):
MAECFEGSDFIANAALSRDAGMSSEAFIGRMEEDFIAIQGFPSELRWFVRDPDDESFLLESAREVFAHPGAAESHRQTFLQACVERMAG

Foldseek 3Di:
DVLLLVLLVVLLVLLVVVVVPDALCRVLVVLVVVCVVCVPDQLVPDRQPSDPVSSVLSSVLSSCCRVPPDHSVVSSVVSSVVVVVVVVD

Radius of gyration: 12.67 Å; chains: 1; bounding box: 35×24×31 Å